Protein 2WBN (pdb70)

CATH classification: 3.30.420.280

Foldseek 3Di:
DFFQPQEAEEAPPAPPVNLVPQDQKFWFWEQADDQAWIKIWIWGADPVQLEIETAAMDTGSPGDLLVVLCVCVVVVVLPDAYEYAVVCVVSQVCCVPPSPSPRYDYQPDDPVCQLVLSVSSRPGNHYYYHCVHYVLCVVLSVPWDADADPVGDGDSHIDPPSCNNVVRVSRRCVVPD

Nearest PDB structures (foldseek):
  2wc9-assembly1_A  TM=9.990E-01  e=3.602E-37  Bacillus phage SPP1
  6p7b-assembly1_A  TM=5.132E-01  e=5.893E-03  Fowlpox virus
  7kzi-assembly2_B  TM=3.893E-01  e=6.897E-02  Escherichia coli K-12
  5nro-assembly1_A  TM=1.868E-01  e=2.147E-01  Escherichia coli
  4b9q-assembly4_D  TM=1.904E-01  e=3.134E-01  Escherichia coli

Structure (mmCIF, N/CA/C/O backbone):
data_2WBN
#
_entry.id   2WBN
#
_cell.length_a   69.915
_cell.length_b   69.915
_cell.length_c   72.681
_cell.angle_alpha   90.00
_cell.angle_beta   90.00
_cell.angle_gamma   120.00
#
_symmetry.space_group_name_H-M   'P 32 2 1'
#
loop_
_entity.id
_entity.type
_entity.pdbx_description
1 polymer 'TERMINASE LARGE SUBUNIT'
2 water water
#
loop_
_atom_site.group_PDB
_atom_site.id
_atom_site.type_symbol
_atom_site.label_atom_id
_atom_site.label_alt_id
_atom_site.label_comp_id
_atom_site.label_asym_id
_atom_site.label_entity_id
_atom_site.label_seq_id
_atom_site.pdbx_PDB_ins_code
_atom_site.Cartn_x
_atom_site.Cartn_y
_atom_site.Cartn_z
_atom_site.occupancy
_atom_site.B_iso_or_equiv
_atom_site.auth_seq_id
_atom_site.auth_comp_id
_atom_site.auth_asym_id
_atom_site.auth_atom_id
_atom_site.pdbx_PDB_model_num
ATOM 1 N N . VAL A 1 27 ? 27.603 45.472 22.346 1.00 55.12 237 VAL A N 1
ATOM 2 C CA . VAL A 1 27 ? 27.689 45.592 23.835 1.00 54.79 237 VAL A CA 1
ATOM 3 C C . VAL A 1 27 ? 26.576 44.818 24.545 1.00 54.38 237 VAL A C 1
ATOM 4 O O . VAL A 1 27 ? 26.836 44.009 25.435 1.00 54.08 237 VAL A O 1
ATOM 8 N N . VAL A 1 28 ? 25.333 45.085 24.155 1.00 53.94 238 VAL A N 1
ATOM 9 C CA . VAL A 1 28 ? 24.176 44.384 24.687 1.00 53.25 238 VAL A CA 1
ATOM 10 C C . VAL A 1 28 ? 23.597 43.494 23.594 1.00 52.74 238 VAL A C 1
ATOM 11 O O . VAL A 1 28 ? 23.241 43.985 22.523 1.00 51.70 238 VAL A O 1
ATOM 15 N N . PRO A 1 29 ? 23.489 42.185 23.855 1.00 51.83 239 PRO A N 1
ATOM 16 C CA . PRO A 1 29 ? 22.874 41.310 22.874 1.00 51.74 239 PRO A CA 1
ATOM 17 C C . PRO A 1 29 ? 21.346 41.316 22.945 1.00 51.13 239 PRO A C 1
ATOM 18 O O . PRO A 1 29 ? 20.764 41.698 23.963 1.00 52.01 239 PRO A O 1
ATOM 22 N N . PHE A 1 30 ? 20.716 40.852 21.871 1.00 50.44 240 PHE A N 1
ATOM 23 C CA . PHE A 1 30 ? 19.271 40.628 21.829 1.00 49.32 240 PHE A CA 1
ATOM 24 C C . PHE A 1 30 ? 18.459 41.873 22.195 1.00 48.81 240 PHE A C 1
ATOM 25 O O . PHE A 1 30 ? 17.435 41.799 22.894 1.00 47.03 240 PHE A O 1
ATOM 33 N N . GLU A 1 31 ? 18.903 43.026 21.694 1.00 48.00 241 GLU A N 1
ATOM 34 C CA . GLU A 1 31 ? 18.099 44.241 21.783 1.00 47.53 241 GLU A CA 1
ATOM 35 C C . GLU A 1 31 ? 16.724 43.986 21.183 1.00 46.49 241 GLU A C 1
ATOM 36 O O . GLU A 1 31 ? 15.755 44.632 21.57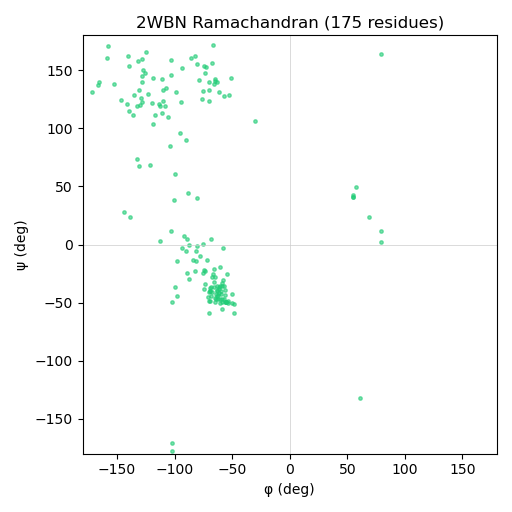2 1.00 47.74 241 GLU A O 1
ATOM 42 N N . ASN A 1 32 ? 16.643 43.016 20.274 1.00 45.41 242 ASN A N 1
ATOM 43 C CA . ASN A 1 32 ? 15.380 42.585 19.655 1.00 44.63 242 ASN A CA 1
ATOM 44 C C . ASN A 1 32 ? 14.341 41.864 20.540 1.00 44.14 242 ASN A C 1
ATOM 45 O O . ASN A 1 32 ? 13.297 41.439 20.034 1.00 44.25 242 ASN A O 1
ATOM 50 N N . LEU A 1 33 ? 14.586 41.744 21.836 1.00 44.00 243 LEU A N 1
ATOM 51 C CA . LEU A 1 33 ? 13.675 40.984 22.709 1.00 44.02 243 LEU A CA 1
ATOM 52 C C . LEU A 1 33 ? 12.396 41.737 23.006 1.00 44.13 243 LEU A C 1
ATOM 53 O O . LEU A 1 33 ? 12.449 42.925 23.313 1.00 42.57 243 LEU A O 1
ATOM 58 N N . GLN A 1 34 ? 11.263 41.041 22.846 1.00 43.88 244 GLN A N 1
ATOM 59 C CA . GLN A 1 34 ? 9.951 41.556 23.186 1.00 45.53 244 GLN A CA 1
ATOM 60 C C . GLN A 1 34 ? 9.386 40.619 24.273 1.00 45.47 244 GLN A C 1
ATOM 61 O O . GLN A 1 34 ? 9.023 39.475 24.006 1.00 46.71 244 GLN A O 1
ATOM 67 N N . ILE A 1 35 ? 9.416 41.089 25.515 1.00 46.29 245 ILE A N 1
ATOM 68 C CA . ILE A 1 35 ? 9.130 40.252 26.682 1.00 46.44 245 ILE A CA 1
ATOM 69 C C . ILE A 1 35 ? 8.107 40.944 27.556 1.00 47.16 245 ILE A C 1
ATOM 70 O O . ILE A 1 35 ? 8.347 42.045 28.084 1.00 45.66 245 ILE A O 1
ATOM 75 N N . GLU A 1 36 ? 6.971 40.276 27.739 1.00 47.50 246 GLU A N 1
ATOM 76 C CA . GLU A 1 36 ? 5.911 40.829 28.560 1.00 48.22 246 GLU A CA 1
ATOM 77 C C . GLU A 1 36 ? 4.905 39.727 28.850 1.00 47.20 246 GLU A C 1
ATOM 78 O O . GLU A 1 36 ? 4.563 38.941 27.964 1.00 46.31 246 GLU A O 1
ATOM 84 N N . GLU A 1 37 ? 4.450 39.673 30.093 1.00 47.32 247 GLU A N 1
ATOM 85 C CA . GLU A 1 37 ? 3.450 38.696 30.516 1.00 47.43 247 GLU A CA 1
ATOM 86 C C . GLU A 1 37 ? 2.171 38.916 29.720 1.00 47.05 247 GLU A C 1
ATOM 87 O O . GLU A 1 37 ? 1.700 40.046 29.596 1.00 45.98 247 GLU A O 1
ATOM 93 N N . GLY A 1 38 ? 1.634 37.823 29.176 1.00 46.72 248 GLY A N 1
ATOM 94 C CA . GLY A 1 38 ? 0.466 37.868 28.318 1.00 46.90 248 GLY A CA 1
ATOM 95 C C . GLY A 1 38 ? 0.666 38.289 26.875 1.00 46.58 248 GLY A C 1
ATOM 96 O O . GLY A 1 38 ? -0.297 38.362 26.145 1.00 45.52 248 GLY A O 1
ATOM 97 N N . ILE A 1 39 ? 1.899 38.554 26.446 1.00 46.13 249 ILE A N 1
ATOM 98 C CA . ILE A 1 39 ? 2.148 39.073 25.099 1.00 46.30 249 ILE A CA 1
ATOM 99 C C . ILE A 1 39 ? 1.780 38.066 23.990 1.00 46.81 249 ILE A C 1
ATOM 100 O O . ILE A 1 39 ? 1.557 38.462 22.848 1.00 45.72 249 ILE A O 1
ATOM 105 N N . ILE A 1 40 ? 1.719 36.773 24.317 1.00 46.30 250 ILE A N 1
ATOM 106 C CA . ILE A 1 40 ? 1.231 35.761 23.368 1.00 47.19 250 ILE A CA 1
ATOM 107 C C . ILE A 1 40 ? -0.096 35.201 23.888 1.00 47.38 250 ILE A C 1
ATOM 108 O O . ILE A 1 40 ? -0.137 34.651 24.985 1.00 47.37 250 ILE A O 1
ATOM 113 N N . THR A 1 41 ? -1.176 35.364 23.115 1.00 48.12 251 THR A N 1
ATOM 114 C CA . THR A 1 41 ? -2.509 34.891 23.531 1.00 48.10 251 THR A CA 1
ATOM 115 C C . THR A 1 41 ? -2.737 33.420 23.172 1.00 49.07 251 THR A C 1
ATOM 116 O O . THR A 1 41 ? -2.060 32.834 22.312 1.00 48.87 251 THR A O 1
ATOM 120 N N . ASP A 1 42 ? -3.704 32.823 23.850 1.00 49.97 252 ASP A N 1
ATOM 121 C CA . ASP A 1 42 ? -4.133 31.462 23.541 1.00 50.88 252 ASP A CA 1
ATOM 122 C C . ASP A 1 42 ? -4.558 31.325 22.070 1.00 50.96 252 ASP A C 1
ATOM 123 O O . ASP A 1 42 ? -4.239 30.331 21.410 1.00 51.26 252 ASP A O 1
ATOM 128 N N . ALA A 1 43 ? -5.241 32.346 21.565 1.00 51.38 253 ALA A N 1
ATOM 129 C CA . ALA A 1 43 ? -5.721 32.374 20.186 1.00 51.64 253 ALA A CA 1
ATOM 130 C C . ALA A 1 43 ? -4.564 32.356 19.206 1.00 51.84 253 ALA A C 1
ATOM 131 O O . ALA A 1 43 ? -4.626 31.674 18.185 1.00 51.62 253 ALA A O 1
ATOM 133 N N . GLU A 1 44 ? -3.506 33.095 19.525 1.00 51.99 254 GLU A N 1
ATOM 134 C CA . GLU A 1 44 ? -2.307 33.119 18.702 1.00 52.57 254 GLU A CA 1
ATOM 135 C C . GLU A 1 44 ? -1.622 31.760 18.648 1.00 52.28 254 GLU A C 1
ATOM 136 O O . GLU A 1 44 ? -1.233 31.307 17.578 1.00 52.18 254 GLU A O 1
ATOM 142 N N . VAL A 1 45 ? -1.454 31.133 19.809 1.00 52.24 255 VAL A N 1
ATOM 143 C CA . VAL A 1 45 ? -0.847 29.808 19.891 1.00 52.04 255 VAL A CA 1
ATOM 144 C C . VAL A 1 45 ? -1.680 28.843 19.064 1.00 52.33 255 VAL A C 1
ATOM 145 O O . VAL A 1 45 ? -1.147 27.961 18.418 1.00 52.82 255 VAL A O 1
ATOM 149 N N . ALA A 1 46 ? -2.992 29.034 19.062 1.00 53.17 256 ALA A N 1
ATOM 150 C CA . ALA A 1 46 ? -3.870 28.207 18.246 1.00 53.27 256 ALA A CA 1
ATOM 151 C C . ALA A 1 46 ? -3.560 28.302 16.735 1.00 53.81 256 ALA A C 1
ATOM 152 O O . ALA A 1 46 ? -3.665 27.301 16.043 1.00 53.99 256 ALA A O 1
ATOM 154 N N . ARG A 1 47 ? -3.157 29.480 16.241 1.00 54.33 257 ARG A N 1
ATOM 155 C CA . ARG A 1 47 ? -2.885 29.696 14.801 1.00 54.73 257 ARG A CA 1
ATOM 156 C C . ARG A 1 47 ? -1.467 29.371 14.352 1.00 54.69 257 ARG A C 1
ATOM 157 O O . ARG A 1 47 ? -1.259 29.052 13.183 1.00 54.19 257 ARG A O 1
ATOM 165 N N . PHE A 1 48 ? -0.487 29.512 15.240 1.00 54.90 258 PHE A N 1
ATOM 166 C CA . PHE A 1 48 ? 0.906 29.309 14.850 1.00 55.09 258 PHE A CA 1
ATOM 167 C C . PHE A 1 48 ? 1.062 27.966 14.166 1.00 55.14 258 PHE A C 1
ATOM 168 O O . PHE A 1 48 ? 0.640 26.934 14.702 1.00 55.71 258 PHE A O 1
ATOM 176 N N . ASP A 1 49 ? 1.676 27.971 12.989 1.00 54.64 259 ASP A N 1
ATOM 177 C CA . ASP A 1 49 ? 1.806 26.740 12.211 1.00 54.74 259 ASP A CA 1
ATOM 178 C C . ASP A 1 49 ? 3.132 26.638 11.444 1.00 53.59 259 ASP A C 1
ATOM 179 O O . ASP A 1 49 ? 3.213 25.979 10.415 1.00 54.01 259 ASP A O 1
ATOM 184 N N . ASN A 1 50 ? 4.169 27.286 11.963 1.00 51.92 260 ASN A N 1
ATOM 185 C CA . ASN A 1 50 ? 5.511 27.150 11.428 1.00 50.72 260 ASN A CA 1
ATOM 186 C C . ASN A 1 50 ? 6.412 26.865 12.630 1.00 50.20 260 ASN A C 1
ATOM 187 O O . ASN A 1 50 ? 7.239 27.682 13.040 1.00 49.61 260 ASN A O 1
ATOM 192 N N . ILE A 1 51 ? 6.202 25.681 13.195 1.00 49.52 261 ILE A N 1
ATOM 193 C CA . ILE A 1 51 ? 6.816 25.287 14.453 1.00 49.04 261 ILE A CA 1
ATOM 194 C C . ILE A 1 51 ? 8.252 24.854 14.273 1.00 48.46 261 ILE A C 1
ATOM 195 O O . ILE A 1 51 ? 8.605 24.179 13.303 1.00 47.80 261 ILE A O 1
ATOM 200 N N . ARG A 1 52 ? 9.076 25.237 15.236 1.00 48.21 262 ARG A N 1
ATOM 201 C CA . ARG A 1 52 ? 10.444 24.756 15.350 1.00 47.48 262 ARG A CA 1
ATOM 202 C C . ARG A 1 52 ? 10.687 24.308 16.766 1.00 47.34 262 ARG A C 1
ATOM 203 O O . ARG A 1 52 ? 10.358 25.027 17.717 1.00 46.89 262 ARG A O 1
ATOM 211 N N . GLN A 1 53 ? 11.278 23.122 16.919 1.00 47.00 263 GLN A N 1
ATOM 212 C CA . GLN A 1 53 ? 11.566 22.580 18.245 1.00 46.04 263 GLN A CA 1
ATOM 213 C C . GLN A 1 53 ? 13.022 22.160 18.363 1.00 46.08 263 GLN A C 1
ATOM 214 O O . GLN A 1 53 ? 13.610 21.607 17.413 1.00 45.60 263 GLN A O 1
ATOM 220 N N . GLY A 1 54 ? 13.600 22.451 19.524 1.00 45.63 264 GLY A N 1
ATOM 221 C CA . GLY A 1 54 ? 14.982 22.093 19.831 1.00 45.40 264 GLY A CA 1
ATOM 222 C C . GLY A 1 54 ? 15.118 21.425 21.186 1.00 45.19 264 GLY A C 1
ATOM 223 O O . GLY A 1 54 ? 14.261 21.573 22.057 1.00 45.04 264 GLY A O 1
ATOM 224 N N . LEU A 1 55 ? 16.194 20.671 21.354 1.00 44.91 265 LEU A N 1
ATOM 225 C CA . LEU A 1 55 ? 16.404 19.932 22.591 1.00 44.55 265 LEU A CA 1
ATOM 226 C C . LEU A 1 55 ? 17.881 19.854 22.887 1.00 44.47 265 LEU A C 1
ATOM 227 O O . LEU A 1 55 ? 18.661 19.412 22.047 1.00 44.81 265 LEU A O 1
ATOM 232 N N . ASP A 1 56 ? 18.255 20.313 24.075 1.00 44.47 266 ASP A N 1
ATOM 233 C CA . ASP A 1 56 ? 19.555 20.099 24.621 1.00 45.19 266 ASP A CA 1
ATOM 234 C C . ASP A 1 56 ? 19.416 19.125 25.791 1.00 45.01 266 ASP A C 1
ATOM 235 O O . ASP A 1 56 ? 18.545 19.302 26.627 1.00 45.12 266 ASP A O 1
ATOM 240 N N . PHE A 1 57 ? 20.272 18.108 25.840 1.00 45.48 267 PHE A N 1
ATOM 241 C CA . PHE A 1 57 ? 20.122 17.019 26.808 1.00 45.50 267 PHE A CA 1
ATOM 242 C C . PHE A 1 57 ? 20.639 17.303 28.210 1.00 46.72 267 PHE A C 1
ATOM 243 O O . PHE A 1 57 ? 20.335 16.554 29.149 1.00 46.37 267 PHE A O 1
ATOM 251 N N . GLY A 1 58 ? 21.417 18.365 28.368 1.00 47.00 268 GLY A N 1
ATOM 252 C CA . GLY A 1 58 ? 22.044 18.616 29.656 1.00 48.58 268 GLY A CA 1
ATOM 253 C C . GLY A 1 58 ? 23.263 17.719 29.788 1.00 49.92 268 GLY A C 1
ATOM 254 O O . GLY A 1 58 ? 23.427 16.758 29.049 1.00 52.13 268 GLY A O 1
ATOM 255 N N . TYR A 1 59 ? 24.104 18.053 30.732 1.00 50.81 269 TYR A N 1
ATOM 256 C CA . TYR A 1 59 ? 25.363 17.395 30.944 1.00 50.79 269 TYR A CA 1
ATOM 257 C C . TYR A 1 59 ? 25.908 17.957 32.251 1.00 51.37 269 TYR A C 1
ATOM 258 O O . TYR A 1 59 ? 25.908 19.176 32.465 1.00 51.84 269 TYR A O 1
ATOM 267 N N . GLY A 1 60 ? 26.346 17.068 33.138 1.00 52.70 270 GLY A N 1
ATOM 268 C CA . GLY A 1 60 ? 26.776 17.460 34.476 1.00 53.23 270 GLY A CA 1
ATOM 269 C C . GLY A 1 60 ? 25.578 18.086 35.162 1.00 53.81 270 GLY A C 1
ATOM 270 O O . GLY A 1 60 ? 24.475 17.533 35.094 1.00 54.43 270 GLY A O 1
ATOM 271 N N . PRO A 1 61 ? 25.769 19.261 35.789 1.00 54.04 271 PRO A N 1
ATOM 272 C CA . PRO A 1 61 ? 24.659 19.919 36.469 1.00 54.17 271 PRO A CA 1
ATOM 273 C C . PRO A 1 61 ? 23.695 20.652 35.541 1.00 53.59 271 PRO A C 1
ATOM 274 O O . PRO A 1 61 ? 22.635 21.083 35.994 1.00 54.40 271 PRO A O 1
ATOM 278 N N . ASP A 1 62 ? 24.061 20.795 34.264 1.00 52.13 272 ASP A N 1
ATOM 279 C CA . ASP A 1 62 ? 23.253 21.531 33.294 1.00 49.94 272 ASP A CA 1
ATOM 280 C C . ASP A 1 62 ? 21.965 20.788 32.950 1.00 48.13 272 ASP A C 1
ATOM 281 O O . ASP A 1 62 ? 21.967 19.540 32.868 1.00 47.28 272 ASP A O 1
ATOM 286 N N . PRO A 1 63 ? 20.851 21.535 32.824 1.00 46.65 273 PRO A N 1
ATOM 287 C CA . PRO A 1 63 ? 19.564 20.893 32.611 1.00 46.10 273 PRO A CA 1
ATOM 288 C C . PRO A 1 63 ? 19.304 20.484 31.173 1.00 45.30 273 PRO A C 1
ATOM 289 O O . PRO A 1 63 ? 19.809 21.102 30.232 1.00 46.08 273 PRO A O 1
ATOM 293 N N . LEU A 1 64 ? 18.447 19.490 31.018 1.00 44.54 274 LEU A N 1
ATOM 294 C CA . LEU A 1 64 ? 17.816 19.246 29.736 1.00 43.95 274 LEU A CA 1
ATOM 295 C C . LEU A 1 64 ? 16.912 20.458 29.468 1.00 43.43 274 LEU A C 1
ATOM 296 O O . LEU A 1 64 ? 16.268 20.969 30.389 1.00 43.30 274 LEU A O 1
ATOM 301 N N . ALA A 1 65 ? 16.902 20.941 28.235 1.00 43.83 275 ALA A N 1
ATOM 302 C CA . ALA A 1 65 ? 16.052 22.077 27.836 1.00 45.03 275 ALA A CA 1
ATOM 303 C C . ALA A 1 65 ? 15.397 21.791 26.487 1.00 44.96 275 ALA A C 1
ATOM 304 O O . ALA A 1 65 ? 16.090 21.652 25.460 1.00 45.65 275 ALA A O 1
ATOM 306 N N . PHE A 1 66 ? 14.074 21.607 26.528 1.00 45.28 276 PHE A N 1
ATOM 307 C CA . PHE A 1 66 ? 13.235 21.480 25.340 1.00 45.88 276 PHE A CA 1
ATOM 308 C C . PHE A 1 66 ? 12.568 22.828 25.051 1.00 46.10 276 PHE A C 1
ATOM 309 O O . PHE A 1 66 ? 11.998 23.441 25.959 1.00 46.18 276 PHE A O 1
ATOM 317 N N . VAL A 1 67 ? 12.634 23.283 23.802 1.00 45.54 277 VAL A N 1
ATOM 318 C CA . VAL A 1 67 ? 11.949 24.531 23.405 1.00 44.74 277 VAL A CA 1
ATOM 319 C C . VAL A 1 67 ? 11.078 24.286 22.171 1.00 44.96 277 VAL A C 1
ATOM 320 O O . VAL A 1 67 ? 11.434 23.482 21.302 1.00 44.21 277 VAL A O 1
ATOM 324 N N . ARG A 1 68 ? 9.935 24.981 22.121 1.00 44.62 278 ARG A N 1
ATOM 325 C CA . ARG A 1 68 ? 9.050 25.015 20.969 1.00 44.96 278 ARG A CA 1
ATOM 326 C C . ARG A 1 68 ? 8.739 26.479 20.631 1.00 45.28 278 ARG A C 1
ATOM 327 O O . ARG A 1 68 ? 8.297 27.230 21.500 1.00 45.08 278 ARG A O 1
ATOM 335 N N . TRP A 1 69 ? 8.994 26.847 19.377 1.00 44.87 279 TRP A N 1
ATOM 336 C CA . TRP A 1 69 ? 8.810 28.207 18.858 1.00 44.52 279 TRP A CA 1
ATOM 337 C C . TRP A 1 69 ? 7.973 28.198 17.583 1.00 44.66 279 TRP A C 1
ATOM 338 O O . TRP A 1 69 ? 7.900 27.184 16.886 1.00 45.74 279 TRP A O 1
ATOM 349 N N . HIS A 1 70 ? 7.398 29.351 17.258 1.00 44.77 280 HIS A N 1
ATOM 350 C CA . HIS A 1 70 ? 6.814 29.610 15.951 1.00 44.50 280 HIS A CA 1
ATOM 351 C C . HIS A 1 70 ? 7.667 30.637 15.219 1.00 44.74 280 HIS A C 1
AT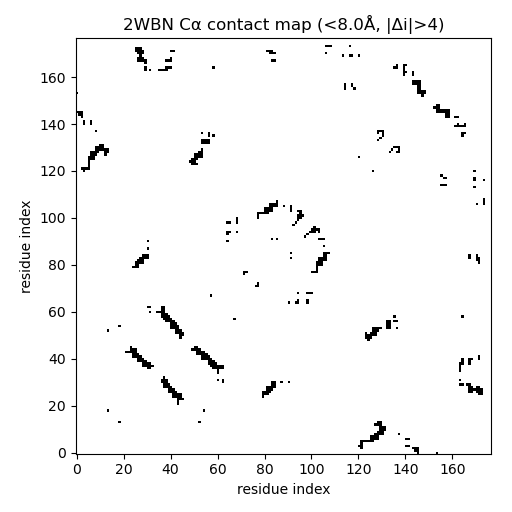OM 352 O O . HIS A 1 70 ? 8.141 31.614 15.815 1.00 43.64 280 HIS A O 1
ATOM 359 N N . TYR A 1 71 ? 7.794 30.435 13.911 1.00 44.94 281 TYR A N 1
ATOM 360 C CA . TYR A 1 71 ? 8.651 31.243 13.062 1.00 45.47 281 TYR A CA 1
ATOM 361 C C . TYR A 1 71 ? 7.841 31.984 12.010 1.00 45.50 281 TYR A C 1
ATOM 362 O O . TYR A 1 71 ? 7.275 31.365 11.111 1.00 45.87 281 TYR A O 1
ATOM 371 N N . ASP A 1 72 ? 7.769 33.310 12.133 1.00 45.84 282 ASP A N 1
ATOM 372 C CA . ASP A 1 72 ? 7.188 34.158 11.094 1.00 46.03 282 ASP A CA 1
ATOM 373 C C . ASP A 1 72 ? 8.351 34.642 10.227 1.00 46.39 282 ASP A C 1
ATOM 374 O O . ASP A 1 72 ? 9.033 35.617 10.556 1.00 46.11 282 ASP A O 1
ATOM 379 N N . LYS A 1 73 ? 8.586 33.933 9.129 1.00 47.06 283 LYS A N 1
ATOM 380 C CA . LYS A 1 73 ? 9.718 34.221 8.248 1.00 47.70 283 LYS A CA 1
ATOM 381 C C . LYS A 1 73 ? 9.638 35.600 7.591 1.00 47.90 283 LYS A C 1
ATOM 382 O O . LYS A 1 73 ? 10.648 36.308 7.522 1.00 48.50 283 LYS A O 1
ATOM 388 N N . ARG A 1 74 ? 8.450 35.984 7.124 1.00 47.23 284 ARG A N 1
ATOM 389 C CA . ARG A 1 74 ? 8.272 37.263 6.433 1.00 47.65 284 ARG A CA 1
ATOM 390 C C . ARG A 1 74 ? 8.579 38.471 7.335 1.00 47.10 284 ARG A C 1
ATOM 391 O O . ARG A 1 74 ? 9.164 39.449 6.879 1.00 47.16 284 ARG A O 1
ATOM 399 N N . LYS A 1 75 ? 8.177 38.403 8.603 1.00 46.60 285 LYS A N 1
ATOM 400 C CA . LYS A 1 75 ? 8.425 39.491 9.552 1.00 46.41 285 LYS A CA 1
ATOM 401 C C . LYS A 1 75 ? 9.750 39.341 10.296 1.00 46.33 285 LYS A C 1
ATOM 402 O O . LYS A 1 75 ? 10.122 40.223 11.080 1.00 46.61 285 LYS A O 1
ATOM 408 N N . ASN A 1 76 ? 10.441 38.222 10.082 1.00 46.33 286 ASN A N 1
ATOM 409 C CA . ASN A 1 76 ? 11.681 37.928 10.802 1.00 46.49 286 ASN A CA 1
ATOM 410 C C . ASN A 1 76 ? 11.489 37.921 12.310 1.00 45.66 286 ASN A C 1
ATOM 411 O O . ASN A 1 76 ? 12.250 38.546 13.053 1.00 44.74 286 ASN A O 1
ATOM 416 N N . ARG A 1 77 ? 10.465 37.203 12.749 1.00 45.54 287 ARG A N 1
ATOM 417 C CA . ARG A 1 77 ? 10.172 37.075 14.170 1.00 46.07 287 ARG A CA 1
ATOM 418 C C . ARG A 1 77 ? 10.039 35.642 14.588 1.00 45.63 287 ARG A C 1
ATOM 419 O O . ARG A 1 77 ? 9.590 34.790 13.813 1.00 45.76 287 ARG A O 1
ATOM 427 N N . ILE A 1 78 ? 10.378 35.395 15.842 1.00 45.59 288 ILE A N 1
ATOM 428 C CA . ILE A 1 78 ? 10.116 34.104 16.451 1.00 45.10 288 ILE A CA 1
ATOM 429 C C . ILE A 1 78 ? 9.319 34.320 17.728 1.00 44.90 288 ILE A C 1
ATOM 430 O O . ILE A 1 78 ? 9.463 35.348 18.384 1.00 45.12 288 ILE A O 1
ATOM 435 N N . TYR A 1 79 ? 8.460 33.361 18.048 1.00 44.15 289 TYR A N 1
ATOM 436 C CA . TYR A 1 79 ? 7.563 33.439 19.186 1.00 44.76 289 TYR A CA 1
ATOM 437 C C . TYR A 1 79 ? 7.727 32.176 20.017 1.00 44.85 289 TYR A C 1
ATOM 438 O O . TYR A 1 79 ? 7.537 31.095 19.481 1.00 45.39 289 TYR A O 1
ATOM 447 N N . ALA A 1 80 ? 8.065 32.317 21.305 1.00 44.97 290 ALA A N 1
ATOM 448 C CA . ALA A 1 80 ? 8.213 31.171 22.210 1.00 45.06 290 ALA A CA 1
ATOM 449 C C . ALA A 1 80 ? 6.853 30.637 22.619 1.00 44.98 290 ALA A C 1
ATOM 450 O O . ALA A 1 80 ? 6.004 31.384 23.119 1.00 45.89 290 ALA A O 1
ATOM 452 N N . ILE A 1 81 ? 6.641 29.340 22.393 1.00 45.48 291 ILE A N 1
ATOM 453 C CA . ILE A 1 81 ? 5.348 28.706 22.657 1.00 45.88 291 ILE A CA 1
ATOM 454 C C . ILE A 1 81 ? 5.391 27.921 23.959 1.00 45.35 291 ILE A C 1
ATOM 455 O O 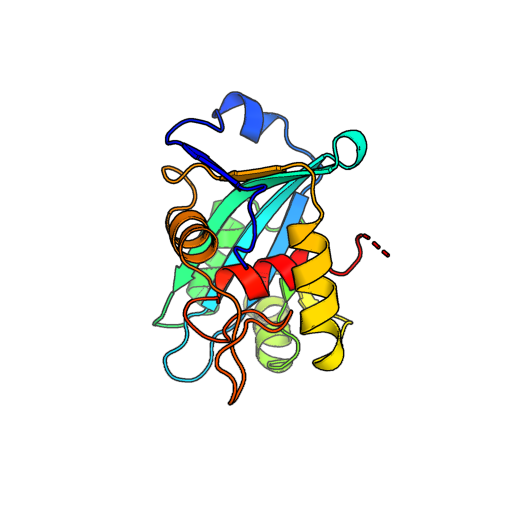. ILE A 1 81 ? 4.508 28.053 24.809 1.00 44.81 291 ILE A O 1
ATOM 460 N N . ASP A 1 82 ? 6.423 27.094 24.112 1.00 45.08 292 ASP A N 1
ATOM 461 C CA . ASP A 1 82 ? 6.526 26.265 25.282 1.00 45.03 292 ASP A CA 1
ATOM 462 C C . ASP A 1 82 ? 7.977 25.832 25.516 1.00 45.27 292 ASP A C 1
ATOM 463 O O . ASP A 1 82 ? 8.852 26.070 24.688 1.00 45.19 292 ASP A O 1
ATOM 468 N N . GLU A 1 83 ? 8.209 25.228 26.679 1.00 45.48 293 GLU A N 1
ATOM 469 C CA . GLU A 1 83 ? 9.528 24.785 27.090 1.00 45.79 293 GLU A CA 1
ATOM 470 C C . GLU A 1 83 ? 9.398 23.702 28.169 1.00 45.62 293 GLU A C 1
ATOM 471 O O . GLU A 1 83 ? 8.358 23.581 28.831 1.00 45.90 293 GLU A O 1
ATOM 477 N N . LEU A 1 84 ? 10.468 22.933 28.343 1.00 45.16 294 LEU A N 1
ATOM 478 C CA . LEU A 1 84 ? 10.652 22.087 29.507 1.00 44.92 294 LEU A CA 1
ATOM 479 C C . LEU A 1 84 ? 12.122 22.169 29.874 1.00 44.79 294 LEU A C 1
ATOM 480 O O . LEU A 1 84 ? 12.990 21.830 29.065 1.00 45.85 294 LEU A O 1
ATOM 485 N N . VAL A 1 85 ? 12.395 22.616 31.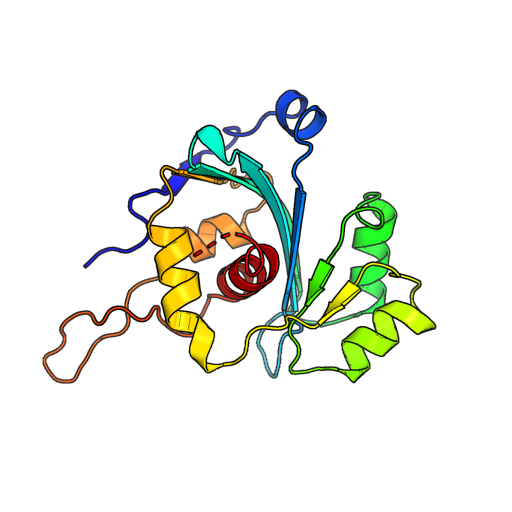092 1.00 44.37 295 VAL A N 1
ATOM 486 C CA . VAL A 1 85 ? 13.746 22.678 31.639 1.00 44.61 295 VAL A CA 1
ATOM 487 C C . VAL A 1 85 ? 13.800 21.793 32.882 1.00 45.01 295 VAL A C 1
ATOM 488 O O . VAL A 1 85 ? 13.052 22.004 33.847 1.00 45.99 295 VAL A O 1
ATOM 492 N N . ASP A 1 86 ? 14.698 20.816 32.870 1.00 45.43 296 ASP A N 1
ATOM 493 C CA . ASP A 1 86 ? 14.790 19.823 33.930 1.00 45.78 296 ASP A CA 1
ATOM 494 C C . ASP A 1 86 ? 16.243 19.516 34.250 1.00 44.89 296 ASP A C 1
ATOM 495 O O . ASP A 1 86 ? 16.970 18.966 33.404 1.00 43.36 296 ASP A O 1
ATOM 500 N N . HIS A 1 87 ? 16.653 19.860 35.473 1.00 44.24 297 HIS A N 1
ATOM 501 C CA . HIS A 1 87 ? 17.980 19.547 35.967 1.00 44.68 297 HIS A CA 1
ATOM 502 C C . HIS A 1 87 ? 18.152 18.075 36.312 1.00 45.00 297 HIS A C 1
ATOM 503 O O . HIS A 1 87 ? 19.259 17.592 36.351 1.00 45.42 297 HIS A O 1
ATOM 510 N N . LYS A 1 88 ? 17.047 17.390 36.569 1.00 46.45 298 LYS A N 1
ATOM 511 C CA . LYS A 1 88 ? 17.036 15.957 36.907 1.00 47.12 298 LYS A CA 1
ATOM 512 C C . LYS A 1 88 ? 16.565 15.255 35.648 1.00 48.72 298 LYS A C 1
ATOM 513 O O . LYS A 1 88 ? 15.362 14.997 35.446 1.00 50.44 298 LYS A O 1
ATOM 519 N N . VAL A 1 89 ? 17.517 14.995 34.769 1.00 48.67 299 VAL A N 1
ATOM 520 C CA . VAL A 1 89 ? 17.201 14.682 33.380 1.00 48.60 299 VAL A CA 1
ATOM 521 C C . VAL A 1 89 ? 16.527 13.301 33.256 1.00 48.56 299 VAL A C 1
ATOM 522 O O . VAL A 1 89 ? 17.066 12.274 33.715 1.00 47.92 299 VAL A O 1
ATOM 526 N N . SER A 1 90 ? 15.337 13.298 32.666 1.00 48.10 300 SER A N 1
ATOM 527 C CA . SER A 1 90 ? 14.608 12.071 32.390 1.00 48.04 300 SER A CA 1
ATOM 528 C C . SER A 1 90 ? 14.110 12.138 30.960 1.00 47.34 300 SER A C 1
ATOM 529 O O . SER A 1 90 ? 13.362 13.059 30.585 1.00 47.38 300 SER A O 1
ATOM 532 N N . LEU A 1 91 ? 14.566 11.189 30.150 1.00 46.56 301 LEU A N 1
ATOM 533 C CA . LEU A 1 91 ? 14.034 11.036 28.806 1.00 46.62 301 LEU A CA 1
ATOM 534 C C . LEU A 1 91 ? 12.577 10.554 28.860 1.00 46.82 301 LEU A C 1
ATOM 535 O O . LEU A 1 91 ? 11.768 10.972 28.040 1.00 46.66 301 LEU A O 1
ATOM 540 N N . LYS A 1 92 ? 12.237 9.688 29.815 1.00 47.07 302 LYS A N 1
ATOM 541 C CA . LYS A 1 92 ? 10.834 9.281 29.990 1.00 48.08 302 LYS A CA 1
ATOM 542 C C . LYS A 1 92 ? 9.932 10.511 30.201 1.00 48.04 302 LYS A C 1
ATOM 543 O O . LYS A 1 92 ? 8.911 10.665 29.528 1.00 47.69 302 LYS A O 1
ATOM 549 N N . ARG A 1 93 ? 10.334 11.386 31.123 1.00 48.62 303 ARG A N 1
ATOM 550 C CA . ARG A 1 93 ? 9.567 12.615 31.451 1.00 48.81 303 ARG A CA 1
ATOM 551 C C . ARG A 1 93 ? 9.484 13.562 30.265 1.00 48.49 303 ARG A C 1
ATOM 552 O O . ARG A 1 93 ? 8.465 14.235 30.059 1.00 48.64 303 ARG A O 1
ATOM 560 N N . THR A 1 94 ? 10.550 13.617 29.481 1.00 47.51 304 THR A N 1
ATOM 561 C CA . THR A 1 94 ? 10.596 14.494 28.329 1.00 47.62 304 THR A CA 1
ATOM 562 C C . THR A 1 94 ? 9.629 14.002 27.249 1.00 46.90 304 THR A C 1
ATOM 563 O O . THR A 1 94 ? 8.821 14.781 26.728 1.00 46.21 304 THR A O 1
ATOM 567 N N . ALA A 1 95 ? 9.684 12.708 26.941 1.00 45.62 305 ALA A N 1
ATOM 568 C CA . ALA A 1 95 ? 8.768 12.124 25.954 1.00 45.44 305 ALA A CA 1
A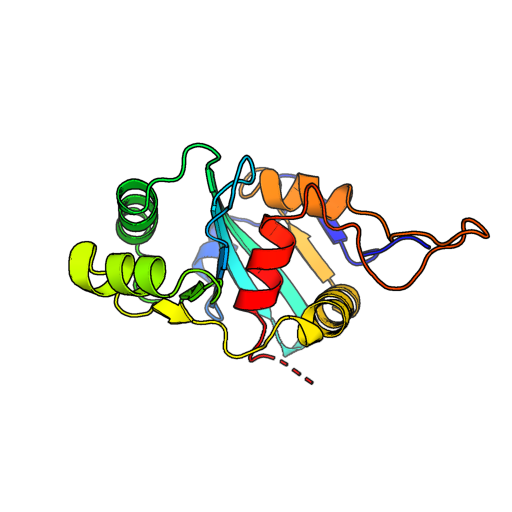TOM 569 C C . ALA A 1 95 ? 7.315 12.239 26.419 1.00 45.62 305 ALA A C 1
ATOM 570 O O . ALA A 1 95 ? 6.449 12.614 25.640 1.00 45.49 305 ALA A O 1
ATOM 572 N N . ASP A 1 96 ? 7.046 11.953 27.690 1.00 46.07 306 ASP A N 1
ATOM 573 C CA . ASP A 1 96 ? 5.687 12.112 28.226 1.00 46.86 306 ASP A CA 1
ATOM 574 C C . ASP A 1 96 ? 5.150 13.541 28.024 1.00 46.62 306 ASP A C 1
ATOM 575 O O . ASP A 1 96 ? 4.001 13.725 27.615 1.00 46.26 306 ASP A O 1
ATOM 580 N N . PHE A 1 97 ? 5.989 14.538 28.279 1.00 46.18 307 PHE A N 1
ATOM 581 C CA . PHE A 1 97 ? 5.617 15.941 28.100 1.00 46.67 307 PHE A CA 1
ATOM 582 C C . PHE A 1 97 ? 5.313 16.249 26.641 1.00 46.85 307 PHE A C 1
ATOM 583 O O . PHE A 1 97 ? 4.305 16.901 26.323 1.00 46.76 307 PHE A O 1
ATOM 591 N N . VAL A 1 98 ? 6.170 15.753 25.752 1.00 47.42 308 VAL A N 1
ATOM 592 C CA . VAL A 1 98 ? 6.014 15.963 24.317 1.00 48.19 308 VAL A CA 1
ATOM 593 C C . VAL A 1 98 ? 4.739 15.285 23.817 1.00 49.19 308 VAL A C 1
ATOM 594 O O . VAL A 1 98 ? 3.914 15.911 23.138 1.00 49.12 308 VAL A O 1
ATOM 598 N N . ARG A 1 99 ? 4.553 14.015 24.184 1.00 50.46 309 ARG A N 1
ATOM 599 C CA . ARG A 1 99 ? 3.318 13.301 23.843 1.00 51.42 309 ARG A CA 1
ATOM 600 C C . ARG A 1 99 ? 2.071 13.964 24.442 1.00 51.63 309 ARG A C 1
ATOM 601 O O . ARG A 1 99 ? 1.109 14.234 23.721 1.00 51.60 309 ARG A O 1
ATOM 609 N N . LYS A 1 100 ? 2.099 14.250 25.746 1.00 52.16 310 LYS A N 1
ATOM 610 C CA . LYS A 1 100 ? 0.958 14.867 26.449 1.00 52.46 310 LYS A CA 1
ATOM 611 C C . LYS A 1 100 ? 0.444 16.116 25.720 1.00 52.51 310 LYS A C 1
ATOM 612 O O . LYS A 1 100 ? -0.763 16.300 25.574 1.00 52.54 310 LYS A O 1
ATOM 618 N N . ASN A 1 101 ? 1.361 16.949 25.241 1.00 52.04 311 ASN A N 1
ATOM 619 C CA . ASN A 1 101 ? 0.999 18.183 24.551 1.00 52.17 311 ASN A CA 1
ATOM 620 C C . ASN A 1 101 ? 0.801 18.045 23.042 1.00 51.96 311 ASN A C 1
ATOM 621 O O . ASN A 1 101 ? 0.602 19.034 22.360 1.00 52.23 311 ASN A O 1
ATOM 626 N N . LYS A 1 102 ? 0.879 16.824 22.528 1.00 52.42 312 LYS A N 1
ATOM 627 C CA . LYS A 1 102 ? 0.785 16.562 21.087 1.00 52.65 312 LYS A CA 1
ATOM 628 C C . LYS A 1 102 ? 1.818 17.378 20.290 1.00 52.63 312 LYS A C 1
ATOM 629 O O . LYS A 1 102 ? 1.526 17.899 19.208 1.00 52.69 312 LYS A O 1
ATOM 635 N N . TYR A 1 103 ? 3.028 17.471 20.839 1.00 52.03 313 TYR A N 1
ATOM 636 C CA . TYR A 1 103 ? 4.148 18.097 20.153 1.00 51.83 313 TYR A CA 1
ATOM 637 C C . TYR A 1 103 ? 4.950 17.064 19.356 1.00 52.63 313 TYR A C 1
ATOM 638 O O . TYR A 1 103 ? 5.988 17.390 18.785 1.00 51.69 313 TYR A O 1
ATOM 647 N N . GLU A 1 104 ? 4.447 15.830 19.286 1.00 53.61 314 GLU A N 1
ATOM 648 C CA . GLU A 1 104 ? 5.182 14.709 18.673 1.00 54.68 314 GLU A CA 1
ATOM 649 C C . GLU A 1 104 ? 5.184 14.841 17.152 1.00 54.64 314 GLU A C 1
ATOM 650 O O . GLU A 1 104 ? 6.032 14.260 16.466 1.00 54.76 314 GLU A O 1
ATOM 656 N N . SER A 1 105 ? 4.212 15.585 16.631 1.00 54.48 315 SER A N 1
ATOM 657 C CA . SER A 1 105 ? 3.996 15.678 15.196 1.00 54.44 315 SER A CA 1
ATOM 658 C C . SER A 1 105 ? 4.895 16.717 14.535 1.00 53.70 315 SER A C 1
ATOM 659 O O . SER A 1 105 ? 4.983 16.759 13.317 1.00 54.22 315 SER A O 1
ATOM 662 N N . ALA A 1 106 ? 5.541 17.568 15.329 1.00 52.83 316 ALA A N 1
ATOM 663 C CA . ALA A 1 106 ? 6.529 18.500 14.805 1.00 51.87 316 ALA A CA 1
ATOM 664 C C . ALA A 1 106 ? 7.920 17.969 15.136 1.00 51.22 316 ALA A C 1
ATOM 665 O O . ALA A 1 106 ? 8.142 17.355 16.185 1.00 50.98 316 ALA A O 1
ATOM 667 N N . ARG A 1 107 ? 8.852 18.211 14.228 1.00 50.26 317 ARG A N 1
ATOM 668 C CA . ARG A 1 107 ? 10.212 17.718 14.357 1.00 49.92 317 ARG A CA 1
ATOM 669 C C . ARG A 1 107 ? 10.947 18.333 15.541 1.00 49.19 317 ARG A C 1
ATOM 670 O O . ARG A 1 107 ? 10.789 19.514 15.806 1.00 48.31 317 ARG A O 1
ATOM 678 N N . ILE A 1 108 ? 11.772 17.525 16.215 1.00 48.00 318 ILE A N 1
ATOM 679 C CA . ILE A 1 108 ? 12.685 18.009 17.265 1.00 47.34 318 ILE A CA 1
ATOM 680 C C . ILE A 1 108 ? 14.130 17.836 16.786 1.00 46.72 318 ILE A C 1
ATOM 681 O O . ILE A 1 108 ? 14.549 16.714 16.421 1.00 46.51 318 ILE A O 1
ATOM 686 N N . ILE A 1 109 ? 14.866 18.944 16.723 1.00 45.69 319 ILE A N 1
ATOM 687 C CA . ILE A 1 109 ? 16.284 18.910 16.418 1.00 45.84 319 ILE A CA 1
ATOM 688 C C . ILE A 1 109 ? 17.007 18.897 17.748 1.00 45.81 319 ILE A C 1
ATOM 689 O O . ILE A 1 109 ? 16.804 19.788 18.589 1.00 44.92 319 ILE A O 1
ATOM 694 N N . ALA A 1 110 ? 17.831 17.867 17.951 1.00 45.09 320 ALA A N 1
ATOM 695 C CA . ALA A 1 110 ? 18.438 17.619 19.234 1.00 45.52 320 ALA A CA 1
ATOM 696 C C . ALA A 1 110 ? 19.950 17.671 19.224 1.00 45.71 320 ALA A C 1
ATOM 697 O O . ALA A 1 110 ? 20.609 17.240 18.282 1.00 46.06 320 ALA A O 1
ATOM 699 N N . ASP A 1 111 ? 20.468 18.200 20.328 1.00 46.07 321 ASP A N 1
ATOM 700 C CA . ASP A 1 111 ? 21.855 18.093 20.773 1.00 45.78 321 ASP A CA 1
ATOM 701 C C . ASP A 1 111 ? 22.520 16.786 20.331 1.00 44.99 321 ASP A C 1
ATOM 702 O O . ASP A 1 111 ? 22.251 15.729 20.889 1.00 43.83 321 ASP A O 1
ATOM 707 N N . SER A 1 112 ? 23.410 16.874 19.337 1.00 44.78 322 SER A N 1
ATOM 708 C CA . SER A 1 112 ? 23.983 15.685 18.709 1.00 44.42 322 SER A CA 1
ATOM 709 C C . SER A 1 112 ? 25.128 15.062 19.526 1.00 43.15 322 SER A C 1
ATOM 710 O O . SER A 1 112 ? 25.649 14.036 19.134 1.00 42.66 322 SER A O 1
ATOM 713 N N . SER A 1 113 ? 25.496 15.663 20.665 1.00 41.64 323 SER A N 1
ATOM 714 C CA . SER A 1 113 ? 26.547 15.107 21.531 1.00 40.57 323 SER A CA 1
ATOM 715 C C . SER A 1 113 ? 26.096 13.848 22.280 1.00 40.24 323 SER A C 1
ATOM 716 O O . SER A 1 113 ? 26.930 13.119 22.831 1.00 39.91 323 SER A O 1
ATOM 719 N N . GLU A 1 114 ? 24.795 13.578 22.279 1.00 40.31 324 GLU A N 1
ATOM 720 C CA . GLU A 1 114 ? 24.237 12.404 22.942 1.00 41.38 324 GLU A CA 1
ATOM 721 C C . GLU A 1 114 ? 23.485 11.526 21.922 1.00 41.30 324 GLU A C 1
ATOM 722 O O . GLU A 1 114 ? 22.252 11.434 21.955 1.00 41.62 324 GLU A O 1
ATOM 728 N N . PRO A 1 115 ? 24.224 10.897 20.997 1.00 41.03 325 PRO A N 1
ATOM 729 C CA . PRO A 1 115 ? 23.550 10.106 19.944 1.00 41.51 325 PRO A CA 1
ATOM 730 C C . PRO A 1 115 ? 22.660 8.986 20.492 1.00 41.14 325 PRO A C 1
ATOM 731 O O . PRO A 1 115 ? 21.642 8.688 19.899 1.00 41.94 325 PRO A O 1
ATOM 735 N N . ARG A 1 116 ? 23.004 8.414 21.638 1.00 41.99 326 ARG A N 1
ATOM 736 C CA . ARG A 1 116 ? 22.217 7.299 22.181 1.00 42.56 326 ARG A CA 1
ATOM 737 C C . ARG A 1 116 ? 20.980 7.809 22.946 1.00 42.38 326 ARG A C 1
ATOM 738 O O . ARG A 1 116 ? 20.009 7.068 23.111 1.00 42.64 326 ARG A O 1
ATOM 746 N N . SER A 1 117 ? 21.013 9.057 23.412 1.00 42.54 327 SER A N 1
ATOM 747 C CA . SER A 1 117 ? 19.815 9.679 24.006 1.00 42.08 327 SER A CA 1
ATOM 748 C C . SER A 1 117 ? 18.787 9.923 22.926 1.00 41.85 327 SER A C 1
ATOM 749 O O . SER A 1 117 ? 17.598 9.735 23.146 1.00 42.30 327 SER A O 1
ATOM 752 N N . ILE A 1 118 ? 19.251 10.355 21.762 1.00 41.70 328 ILE A N 1
ATOM 753 C CA . ILE A 1 118 ? 18.400 10.466 20.576 1.00 42.32 328 ILE A CA 1
ATOM 754 C C . ILE A 1 118 ? 17.787 9.109 20.187 1.00 43.31 328 ILE A C 1
ATOM 755 O O . ILE A 1 118 ? 16.572 9.006 20.001 1.00 43.99 328 ILE A O 1
ATOM 760 N N . ASP A 1 119 ? 18.625 8.083 20.099 1.00 43.64 329 ASP A N 1
ATOM 761 C CA . ASP A 1 119 ? 18.171 6.713 19.807 1.00 44.87 329 ASP A CA 1
ATOM 762 C C . ASP A 1 119 ? 17.114 6.294 20.839 1.00 44.85 329 ASP A C 1
ATOM 763 O O . ASP A 1 119 ? 16.055 5.803 20.479 1.00 45.51 329 ASP A O 1
ATOM 768 N N . ALA A 1 120 ? 17.419 6.498 22.120 1.00 45.04 330 ALA A N 1
ATOM 769 C CA . ALA A 1 120 ? 16.499 6.178 23.220 1.00 45.14 330 ALA A CA 1
ATOM 770 C C . ALA A 1 120 ? 15.115 6.813 23.060 1.00 45.18 330 ALA A C 1
ATOM 771 O O . ALA A 1 120 ? 14.100 6.129 23.181 1.00 44.46 330 ALA A O 1
ATOM 773 N N . LEU A 1 121 ? 15.078 8.117 22.797 1.00 45.53 331 LEU A N 1
ATOM 774 C CA . LEU A 1 121 ? 13.793 8.809 22.619 1.00 46.50 331 LEU A CA 1
ATOM 775 C C . LEU A 1 121 ? 13.000 8.243 21.438 1.00 47.05 331 LEU A C 1
ATOM 776 O O . LEU A 1 121 ? 11.775 8.160 21.509 1.00 46.20 331 LEU A O 1
ATOM 781 N N . LYS A 1 122 ? 13.709 7.870 20.370 1.00 48.09 332 LYS A N 1
ATOM 782 C CA . LYS A 1 122 ? 13.104 7.255 19.175 1.00 49.24 332 LYS A CA 1
ATOM 783 C C . LYS A 1 122 ? 12.608 5.834 19.435 1.00 49.63 332 LYS A C 1
ATOM 784 O O . LYS A 1 122 ? 11.430 5.528 19.250 1.00 50.07 332 LYS A O 1
ATOM 790 N N . LEU A 1 123 ? 13.523 4.963 19.843 1.00 49.81 333 LEU A N 1
ATOM 791 C CA . LEU A 1 123 ? 13.256 3.531 19.845 1.00 49.82 333 LEU A CA 1
ATOM 792 C C . LEU A 1 123 ? 12.629 3.073 21.157 1.00 50.41 333 LEU A C 1
ATOM 793 O O . LEU A 1 123 ? 11.948 2.065 21.190 1.00 50.53 333 LEU A O 1
ATOM 798 N N . GLU A 1 124 ? 12.854 3.804 22.244 1.00 51.05 334 GLU A N 1
ATOM 799 C CA . GLU A 1 124 ? 12.307 3.403 23.544 1.00 51.58 334 GLU A CA 1
ATOM 800 C C . GLU A 1 124 ? 11.048 4.173 23.902 1.00 51.34 334 GLU A C 1
ATOM 801 O O . GLU A 1 124 ? 10.135 3.608 24.486 1.00 51.08 334 GLU A O 1
ATOM 807 N N . HIS A 1 125 ? 10.999 5.455 23.548 1.00 51.29 335 HIS A N 1
ATOM 808 C CA . HIS A 1 125 ? 9.911 6.331 23.977 1.00 51.61 335 HIS A CA 1
ATOM 809 C C . HIS A 1 125 ? 8.993 6.794 22.844 1.00 52.03 335 HIS A C 1
ATOM 810 O O . HIS A 1 125 ? 8.091 7.591 23.070 1.00 52.59 335 HIS A O 1
ATOM 817 N N . GLY A 1 126 ? 9.234 6.317 21.628 1.00 52.41 336 GLY A N 1
ATOM 818 C CA . GLY A 1 126 ? 8.340 6.584 20.495 1.00 52.53 336 GLY A CA 1
ATOM 819 C C . GLY A 1 126 ? 8.282 8.016 19.981 1.00 52.71 336 GLY A C 1
ATOM 820 O O . GLY A 1 126 ? 7.290 8.409 19.352 1.00 52.49 336 GLY A O 1
ATOM 821 N N . ILE A 1 127 ? 9.331 8.800 20.229 1.00 52.22 337 ILE A N 1
ATOM 822 C CA . ILE A 1 127 ? 9.420 10.145 19.652 1.00 52.51 337 ILE A CA 1
ATOM 823 C C . ILE A 1 127 ? 10.133 10.014 18.305 1.00 52.86 337 ILE A C 1
ATOM 824 O O . ILE A 1 127 ? 11.356 10.089 18.218 1.00 52.45 337 ILE A O 1
ATOM 829 N N . ASN A 1 128 ? 9.340 9.809 17.259 1.00 53.25 338 ASN A N 1
ATOM 830 C CA . ASN A 1 128 ? 9.856 9.424 15.955 1.00 53.92 338 ASN A CA 1
ATOM 831 C C . ASN A 1 128 ? 10.523 10.556 15.202 1.00 53.91 338 ASN A C 1
ATOM 832 O O . ASN A 1 128 ? 11.533 10.336 14.522 1.00 54.13 338 ASN A O 1
ATOM 837 N N . ARG A 1 129 ? 9.961 11.758 15.317 1.00 53.59 339 ARG A N 1
ATOM 838 C CA . ARG A 1 129 ? 10.455 12.919 14.582 1.00 53.75 339 ARG A CA 1
ATOM 839 C C . ARG A 1 129 ? 11.538 13.648 15.361 1.00 53.57 339 ARG A C 1
ATOM 840 O O . ARG A 1 129 ? 11.532 14.864 15.479 1.00 54.47 339 ARG A O 1
ATOM 848 N N . ILE A 1 130 ? 12.463 12.904 15.936 1.00 53.64 340 ILE A N 1
ATOM 849 C CA . ILE A 1 130 ? 13.621 13.524 16.551 1.00 53.13 340 ILE A CA 1
ATOM 850 C C . ILE A 1 130 ? 14.792 13.236 15.632 1.00 53.28 340 ILE A C 1
ATOM 851 O O . ILE A 1 130 ? 14.920 12.114 15.104 1.00 52.57 340 ILE A O 1
ATOM 856 N N . GLU A 1 131 ? 15.604 14.254 15.367 1.00 52.70 341 GLU A N 1
ATOM 857 C CA . GLU A 1 131 ? 16.869 14.023 14.684 1.00 53.17 341 GLU A CA 1
ATOM 858 C C . GLU A 1 131 ? 17.993 14.863 15.272 1.00 52.36 341 GLU A C 1
ATOM 859 O O . GLU A 1 131 ? 17.760 15.913 15.873 1.00 51.61 341 GLU A O 1
ATOM 865 N N . GLY A 1 132 ? 19.217 14.364 15.118 1.00 51.49 342 GLY A N 1
ATOM 866 C CA . GLY A 1 132 ? 20.392 15.063 15.587 1.00 51.53 342 GLY A CA 1
ATOM 867 C C . GLY A 1 132 ? 20.583 16.362 14.831 1.00 52.10 342 GLY A C 1
ATOM 868 O O . GLY A 1 132 ? 20.322 16.424 13.620 1.00 51.50 342 GLY A O 1
ATOM 869 N N . ALA A 1 133 ? 21.003 17.406 15.547 1.00 51.84 343 ALA A N 1
ATOM 870 C CA . ALA A 1 133 ? 21.441 18.637 14.913 1.00 52.20 343 ALA A CA 1
ATOM 871 C C . ALA A 1 133 ? 22.573 18.299 13.951 1.00 52.96 343 ALA A C 1
ATOM 872 O O . ALA A 1 133 ? 23.533 17.650 14.335 1.00 51.80 343 ALA A O 1
ATOM 874 N N . LYS A 1 134 ? 22.433 18.739 12.703 1.00 53.79 344 LYS A N 1
ATOM 875 C CA . LYS A 1 134 ? 23.452 18.529 11.675 1.00 55.22 344 LYS A CA 1
ATOM 876 C C . LYS A 1 134 ? 24.666 19.429 11.880 1.00 55.73 344 LYS A C 1
ATOM 877 O O . LYS A 1 134 ? 25.796 19.027 11.586 1.00 55.58 344 LYS A O 1
ATOM 883 N N . LYS A 1 135 ? 24.439 20.641 12.379 1.00 56.32 345 LYS A N 1
ATOM 884 C CA . LYS A 1 135 ? 25.529 21.593 12.543 1.00 56.97 345 LYS A CA 1
ATOM 885 C C . LYS A 1 135 ? 26.408 21.209 13.725 1.00 57.56 345 LYS A C 1
ATOM 886 O O . LYS A 1 135 ? 25.956 20.550 14.657 1.00 57.43 345 LYS A O 1
ATOM 892 N N . GLY A 1 136 ? 27.672 21.622 13.657 1.00 58.26 346 GLY A N 1
ATOM 893 C CA . GLY A 1 136 ? 28.693 21.187 14.602 1.00 58.78 346 GLY A CA 1
ATOM 894 C C . GLY A 1 136 ? 29.007 22.230 15.650 1.00 58.91 346 GLY A C 1
ATOM 895 O O . GLY A 1 136 ? 28.317 23.237 15.740 1.00 59.19 346 GLY A O 1
ATOM 896 N N . PRO A 1 137 ? 30.065 21.995 16.448 1.00 59.16 347 PRO A N 1
ATOM 897 C CA . PRO A 1 137 ? 30.442 22.953 17.490 1.00 59.18 347 PRO A CA 1
ATOM 898 C C . PRO A 1 137 ? 30.897 24.313 16.940 1.00 59.15 347 PRO A C 1
ATOM 899 O O . PRO A 1 137 ? 30.711 25.332 17.614 1.00 60.36 347 PRO A O 1
ATOM 903 N N . ASP A 1 138 ? 31.443 24.342 15.722 1.00 58.47 348 ASP A N 1
ATOM 904 C CA . ASP A 1 138 ? 31.856 25.603 15.086 1.00 58.21 348 ASP A CA 1
ATOM 905 C C . ASP A 1 138 ? 30.710 26.479 14.540 1.00 57.61 348 ASP A C 1
ATOM 906 O O . ASP A 1 138 ? 30.961 27.543 13.982 1.00 57.95 348 ASP A O 1
ATOM 911 N N . SER A 1 139 ? 29.466 26.044 14.699 1.00 57.20 349 SER A N 1
ATOM 912 C CA . SER A 1 139 ? 28.301 26.836 14.258 1.00 56.68 349 SER A CA 1
ATOM 913 C C . SER A 1 139 ? 27.712 27.723 15.344 1.00 55.82 349 SER A C 1
ATOM 914 O O . SER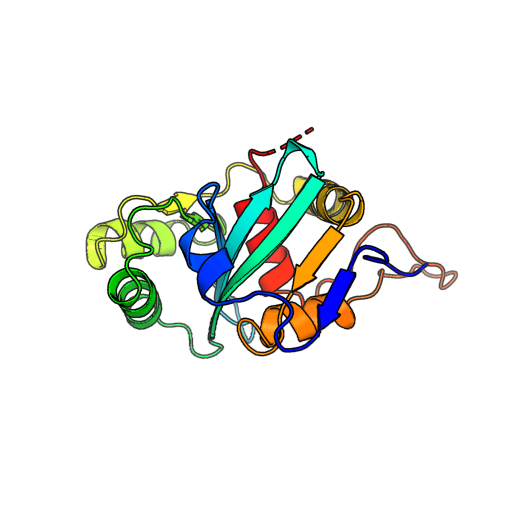 A 1 139 ? 26.765 28.466 15.079 1.00 55.60 349 SER A O 1
ATOM 917 N N . VAL A 1 140 ? 28.246 27.644 16.562 1.00 54.94 350 VAL A N 1
ATOM 918 C CA . VAL A 1 140 ? 27.621 28.313 17.705 1.00 54.27 350 VAL A CA 1
ATOM 919 C C . VAL A 1 140 ? 27.492 29.825 17.514 1.00 53.94 350 VAL A C 1
ATOM 920 O O . VAL A 1 140 ? 26.389 30.378 17.613 1.00 52.79 350 VAL A O 1
ATOM 924 N N . GLU A 1 141 ? 28.611 30.489 17.246 1.00 53.36 351 GLU A N 1
ATOM 925 C CA . GLU A 1 141 ? 28.617 31.948 17.148 1.00 53.39 351 GLU A CA 1
ATOM 926 C C . GLU A 1 141 ? 27.677 32.419 16.028 1.00 52.72 351 GLU A C 1
ATOM 927 O O . GLU A 1 141 ? 26.869 33.322 16.245 1.00 51.79 351 GLU A O 1
ATOM 933 N N . HIS A 1 142 ? 27.781 31.785 14.853 1.00 52.18 352 HIS A N 1
ATOM 934 C CA . HIS A 1 142 ? 26.875 32.007 13.708 1.00 52.06 352 HIS A CA 1
ATOM 935 C C . HIS A 1 142 ? 25.413 31.923 14.127 1.00 51.36 352 HIS A C 1
ATOM 936 O O . HIS A 1 142 ? 24.620 32.805 13.807 1.00 50.12 352 HIS A O 1
ATOM 943 N N . GLY A 1 143 ? 25.062 30.850 14.836 1.00 50.95 353 GLY A N 1
ATOM 944 C CA . GLY A 1 143 ? 23.665 30.607 15.228 1.00 50.74 353 GLY A CA 1
ATOM 945 C C . GLY A 1 143 ? 23.107 31.631 16.194 1.00 50.49 353 GLY A C 1
ATOM 946 O O . GLY A 1 143 ? 21.914 31.967 16.138 1.00 50.15 353 GLY A O 1
ATOM 947 N N . GLU A 1 144 ? 23.959 32.100 17.105 1.00 50.21 354 GLU A N 1
ATOM 948 C CA . GLU A 1 144 ? 23.584 33.142 18.058 1.00 50.32 354 GLU A CA 1
ATOM 949 C C . GLU A 1 144 ? 23.413 34.478 17.365 1.00 49.86 354 GLU A C 1
ATOM 950 O O . GLU A 1 144 ? 22.496 35.241 17.700 1.00 49.58 354 GLU A O 1
ATOM 956 N N . ARG A 1 145 ? 24.307 34.770 16.422 1.00 48.41 355 ARG A N 1
ATOM 957 C CA . ARG A 1 145 ? 24.213 35.974 15.609 1.00 48.48 355 ARG A CA 1
ATOM 958 C C . ARG A 1 145 ? 22.928 35.974 14.801 1.00 47.52 355 ARG A C 1
ATOM 959 O O . ARG A 1 145 ? 22.265 37.001 14.693 1.00 47.75 355 ARG A O 1
ATOM 967 N N . TRP A 1 146 ? 22.561 34.827 14.242 1.00 46.80 356 TRP A N 1
ATOM 968 C CA . TRP A 1 146 ? 21.321 34.743 13.479 1.00 46.67 356 TRP A CA 1
ATOM 969 C C . TRP A 1 146 ? 20.127 35.115 14.348 1.00 46.48 356 TRP A C 1
ATOM 970 O O . TRP A 1 146 ? 19.264 35.924 13.954 1.00 44.18 356 TRP A O 1
ATOM 981 N N . LEU A 1 147 ? 20.082 34.552 15.551 1.00 46.45 357 LEU A N 1
ATOM 982 C CA . LEU A 1 147 ? 19.018 34.901 16.488 1.00 47.00 357 LEU A CA 1
ATOM 983 C C . LEU A 1 147 ? 19.010 36.407 16.834 1.00 47.24 357 LEU A C 1
ATOM 984 O O . LEU A 1 147 ? 17.943 37.040 16.892 1.00 47.78 357 LEU A O 1
ATOM 989 N N . ASP A 1 148 ? 20.191 36.981 17.050 1.00 47.50 358 ASP A N 1
ATOM 990 C CA . ASP A 1 148 ? 20.318 38.396 17.389 1.00 47.62 358 ASP A CA 1
ATOM 991 C C . ASP A 1 148 ? 19.910 39.329 16.244 1.00 48.04 358 ASP A C 1
ATOM 992 O O . ASP A 1 148 ? 19.512 40.472 16.481 1.00 47.62 358 ASP A O 1
ATOM 997 N N . GLU A 1 149 ? 19.998 38.839 15.012 1.00 48.12 359 GLU A N 1
ATOM 998 C CA . GLU A 1 149 ? 19.645 39.649 13.857 1.00 48.69 359 GLU A CA 1
ATOM 999 C C . GLU A 1 149 ? 18.164 39.595 13.480 1.00 47.85 359 GLU A C 1
ATOM 1000 O O . GLU A 1 149 ? 17.744 40.262 12.543 1.00 47.48 359 GLU A O 1
ATOM 1006 N N . LEU A 1 150 ? 17.368 38.835 14.224 1.00 46.87 360 LEU A N 1
ATOM 1007 C CA . LEU A 1 150 ? 15.930 38.803 13.971 1.00 46.17 360 LEU A CA 1
ATOM 1008 C C . LEU A 1 150 ? 15.306 40.157 14.309 1.00 46.20 360 LEU A C 1
ATOM 1009 O O . LEU A 1 150 ? 15.856 40.931 15.082 1.00 45.97 360 LEU A O 1
ATOM 1014 N N . ASP A 1 151 ? 14.161 40.444 13.706 1.00 46.23 361 ASP A N 1
ATOM 1015 C CA . ASP A 1 151 ? 13.450 41.706 13.982 1.00 45.97 361 ASP A CA 1
ATOM 1016 C C . ASP A 1 151 ? 12.887 41.701 15.390 1.00 45.36 361 ASP A C 1
ATOM 1017 O O . ASP A 1 151 ? 12.957 42.712 16.080 1.00 45.90 361 ASP A O 1
ATOM 1022 N N . ALA A 1 152 ? 12.353 40.560 15.823 1.00 44.67 362 ALA A N 1
ATOM 1023 C CA . ALA A 1 152 ? 11.856 40.426 17.183 1.00 44.06 362 ALA A CA 1
ATOM 1024 C C . ALA A 1 152 ? 11.920 38.981 17.670 1.00 43.72 362 ALA A C 1
ATOM 1025 O O . ALA A 1 152 ? 11.595 38.054 16.916 1.00 43.95 362 ALA A O 1
ATOM 1027 N N . ILE A 1 153 ? 12.338 38.808 18.923 1.00 42.41 363 ILE A N 1
ATOM 1028 C CA . ILE A 1 153 ? 12.191 37.535 19.640 1.00 42.83 363 ILE A CA 1
ATOM 1029 C C . ILE A 1 153 ? 11.159 37.764 20.728 1.00 42.29 363 ILE A C 1
ATOM 1030 O O . ILE A 1 153 ? 11.415 38.518 21.670 1.00 42.33 363 ILE A O 1
ATOM 1035 N N . VAL A 1 154 ? 10.008 37.104 20.592 1.00 42.61 364 VAL A N 1
ATOM 1036 C CA . VAL A 1 154 ? 8.808 37.416 21.364 1.00 42.50 364 VAL A CA 1
ATOM 1037 C C . VAL A 1 154 ? 8.591 36.315 22.370 1.00 42.90 364 VAL A C 1
ATOM 1038 O O . VAL A 1 154 ? 8.413 35.142 22.002 1.00 44.06 364 VAL A O 1
ATOM 1042 N N . ILE A 1 155 ? 8.608 36.695 23.640 1.00 42.83 365 ILE A N 1
ATOM 1043 C CA . ILE A 1 155 ? 8.578 35.753 24.741 1.00 43.76 365 ILE A CA 1
ATOM 1044 C C . ILE A 1 155 ? 7.592 36.216 25.797 1.00 43.81 365 ILE A C 1
ATOM 1045 O O . ILE A 1 155 ? 7.657 37.353 26.288 1.00 44.28 365 ILE A O 1
ATOM 1050 N N . ASP A 1 156 ? 6.709 35.306 26.174 1.00 44.34 366 ASP A N 1
ATOM 1051 C CA . ASP A 1 156 ? 5.743 35.532 27.228 1.00 44.42 366 ASP A CA 1
ATOM 1052 C C . ASP A 1 156 ? 6.209 34.750 28.462 1.00 44.78 366 ASP A C 1
ATOM 1053 O O . ASP A 1 156 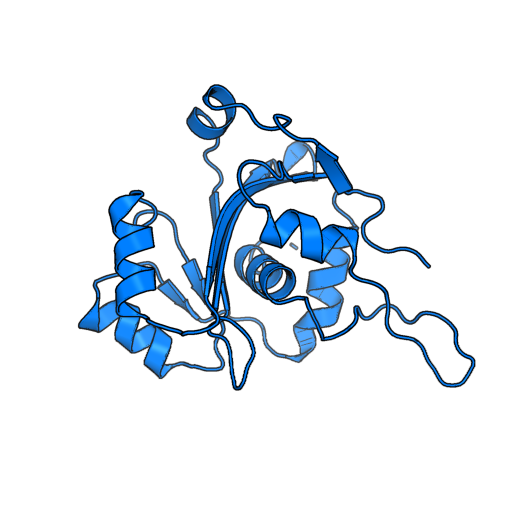? 6.169 33.497 28.461 1.00 45.48 366 ASP A O 1
ATOM 1058 N N . PRO A 1 157 ? 6.655 35.460 29.513 1.00 45.16 367 PRO A N 1
ATOM 1059 C CA . PRO A 1 157 ? 7.120 34.758 30.696 1.00 45.21 367 PRO A CA 1
ATOM 1060 C C . PRO A 1 157 ? 6.062 33.890 31.371 1.00 45.29 367 PRO A C 1
ATOM 1061 O O . PRO A 1 157 ? 6.393 33.042 32.166 1.00 44.85 367 PRO A O 1
ATOM 1065 N N . LEU A 1 158 ? 4.783 34.128 31.101 1.00 46.42 368 LEU A N 1
ATOM 1066 C CA . LEU A 1 158 ? 3.740 33.260 31.641 1.00 45.74 368 LEU A CA 1
ATOM 1067 C C . LEU A 1 158 ? 3.775 31.856 31.036 1.00 46.05 368 LEU A C 1
ATOM 1068 O O . LEU A 1 158 ? 3.366 30.891 31.686 1.00 45.72 368 LEU A O 1
ATOM 1073 N N . ARG A 1 159 ? 4.268 31.747 29.800 1.00 45.26 369 ARG A N 1
ATOM 1074 C CA . ARG A 1 159 ? 4.352 30.480 29.084 1.00 45.41 369 ARG A CA 1
ATOM 1075 C C . ARG A 1 159 ? 5.720 29.872 29.187 1.00 44.94 369 ARG A C 1
ATOM 1076 O O . ARG A 1 159 ? 5.838 28.654 29.378 1.00 45.51 369 ARG A O 1
ATOM 1084 N N . THR A 1 160 ? 6.758 30.696 29.012 1.00 44.40 370 THR A N 1
ATOM 1085 C CA . THR A 1 160 ? 8.135 30.164 28.937 1.00 44.90 370 THR A CA 1
ATOM 1086 C C . THR A 1 160 ? 9.072 30.954 29.833 1.00 44.20 370 THR A C 1
ATOM 1087 O O . THR A 1 160 ? 9.864 31.767 29.339 1.00 44.44 370 THR A O 1
ATOM 1091 N N . PRO A 1 161 ? 8.963 30.750 31.156 1.00 44.43 371 PRO A N 1
ATOM 1092 C CA . PRO A 1 161 ? 9.733 31.596 32.105 1.00 43.49 371 PRO A CA 1
ATOM 1093 C C . PRO A 1 161 ? 11.241 31.411 32.026 1.00 43.37 371 PRO A C 1
ATOM 1094 O O . PRO A 1 161 ? 11.984 32.367 32.264 1.00 41.20 371 PRO A O 1
ATOM 1098 N N . ASN A 1 162 ? 11.685 30.196 31.695 1.00 43.29 372 ASN A N 1
ATOM 1099 C CA . ASN A 1 162 ? 13.110 29.936 31.575 1.00 43.64 372 ASN A CA 1
ATOM 1100 C C . ASN A 1 162 ? 13.732 30.612 30.353 1.00 42.90 372 ASN A C 1
ATOM 1101 O O . ASN A 1 162 ? 14.775 31.271 30.463 1.00 43.05 372 ASN A O 1
ATOM 1106 N N . ILE A 1 163 ? 13.102 30.456 29.203 1.00 42.64 373 ILE A N 1
ATOM 1107 C CA . ILE A 1 163 ? 13.497 31.181 27.987 1.00 43.38 373 ILE A CA 1
ATOM 1108 C C . ILE A 1 163 ? 13.551 32.697 28.255 1.00 43.24 373 ILE A C 1
ATOM 1109 O O . ILE A 1 163 ? 14.545 33.358 27.938 1.00 43.04 373 ILE A O 1
ATOM 1114 N N . ALA A 1 164 ? 12.500 33.231 28.874 1.00 43.12 374 ALA A N 1
ATOM 1115 C CA . ALA A 1 164 ? 12.457 34.654 29.235 1.00 42.77 374 ALA A CA 1
ATOM 1116 C C . ALA A 1 164 ? 13.659 35.081 30.092 1.00 43.23 374 ALA A C 1
ATOM 1117 O O . ALA A 1 164 ? 14.328 36.041 29.766 1.00 44.40 374 ALA A O 1
ATOM 1119 N N . ARG A 1 165 ? 13.952 34.335 31.158 1.00 43.18 375 ARG A N 1
ATOM 1120 C CA . ARG A 1 165 ? 15.041 34.654 32.056 1.00 43.32 375 ARG A CA 1
ATOM 1121 C C . ARG A 1 165 ? 16.398 34.562 31.352 1.00 43.04 375 ARG A C 1
ATOM 1122 O O . ARG A 1 165 ? 17.215 35.469 31.448 1.00 42.60 375 ARG A O 1
ATOM 1130 N N . GLU A 1 166 ? 16.614 33.494 30.604 1.00 43.50 376 GLU A N 1
ATOM 1131 C CA . GLU A 1 166 ? 17.931 33.287 30.024 1.00 44.58 376 GLU A CA 1
ATOM 1132 C C . GLU A 1 166 ? 18.213 34.325 28.953 1.00 44.60 376 GLU A C 1
ATOM 1133 O O . GLU A 1 166 ? 19.308 34.896 28.922 1.00 45.10 376 GLU A O 1
ATOM 1139 N N . PHE A 1 167 ? 17.232 34.585 28.088 1.00 45.44 377 PHE A N 1
ATOM 1140 C CA . PHE A 1 167 ? 17.438 35.545 27.011 1.00 45.18 377 PHE A CA 1
ATOM 1141 C C . PHE A 1 167 ? 17.586 36.968 27.536 1.00 45.77 377 PHE A C 1
ATOM 1142 O O . PHE A 1 167 ? 18.436 37.720 27.040 1.00 45.69 377 PHE A O 1
ATOM 1150 N N . GLU A 1 168 ? 16.783 37.347 28.534 1.00 45.97 378 GLU A N 1
ATOM 1151 C CA . GLU A 1 168 ? 16.935 38.657 29.151 1.00 46.21 378 GLU A CA 1
ATOM 1152 C C . GLU A 1 168 ? 18.305 38.883 29.814 1.00 46.46 378 GLU A C 1
ATOM 1153 O O . GLU A 1 168 ? 18.871 39.978 29.727 1.00 45.45 378 GLU A O 1
ATOM 1159 N N . ASN A 1 169 ? 18.847 37.846 30.450 1.00 46.03 379 ASN A N 1
ATOM 1160 C CA . ASN A 1 169 ? 20.034 38.034 31.265 1.00 46.73 379 ASN A CA 1
ATOM 1161 C C . ASN A 1 169 ? 21.368 37.678 30.590 1.00 46.63 379 ASN A C 1
ATOM 1162 O O . ASN A 1 169 ? 22.419 38.055 31.107 1.00 46.34 379 ASN A O 1
ATOM 1167 N N . ILE A 1 170 ? 21.343 36.972 29.450 1.00 47.27 380 ILE A N 1
ATOM 1168 C CA . ILE A 1 170 ? 22.610 36.589 28.759 1.00 47.24 380 ILE A CA 1
ATOM 1169 C C . ILE A 1 170 ? 23.413 37.814 28.278 1.00 47.64 380 ILE A C 1
ATOM 1170 O O . ILE A 1 170 ? 22.854 38.810 27.822 1.00 46.68 380 ILE A O 1
ATOM 1175 N N . ASP A 1 171 ? 24.730 37.741 28.437 1.00 49.08 381 ASP A N 1
ATOM 1176 C CA . ASP A 1 171 ? 25.640 38.810 28.072 1.00 50.13 381 ASP A CA 1
ATOM 1177 C C . ASP A 1 171 ? 26.704 38.239 27.117 1.00 50.99 381 ASP A C 1
ATOM 1178 O O . ASP A 1 171 ? 26.846 37.013 26.975 1.00 50.91 381 ASP A O 1
ATOM 1183 N N . TYR A 1 172 ? 27.436 39.133 26.464 1.00 51.78 382 TYR A N 1
ATOM 1184 C CA . TYR A 1 172 ? 28.593 38.747 25.665 1.00 52.96 382 TYR A CA 1
ATOM 1185 C C . TYR A 1 172 ? 29.738 38.360 26.586 1.00 53.84 382 TYR A C 1
ATOM 1186 O O . TYR A 1 172 ? 29.882 38.920 27.674 1.00 53.85 382 TYR A O 1
ATOM 1195 N N . GLN A 1 173 ? 30.563 37.419 26.139 1.00 55.33 383 GLN A N 1
ATOM 1196 C CA . GLN A 1 173 ? 31.825 37.157 26.809 1.00 56.67 383 GLN A CA 1
ATOM 1197 C C . GLN A 1 173 ? 32.706 38.381 26.633 1.00 57.87 383 GLN A C 1
ATOM 1198 O O . GLN A 1 173 ? 32.359 39.306 25.892 1.00 58.04 383 GLN A O 1
ATOM 1204 N N . THR A 1 174 ? 33.841 38.391 27.319 1.00 59.57 384 THR A N 1
ATOM 1205 C CA . THR A 1 174 ? 34.786 39.500 27.209 1.00 60.74 384 THR A CA 1
ATOM 1206 C C . THR A 1 174 ? 36.231 39.001 27.206 1.00 61.53 384 THR A C 1
ATOM 1207 O O . THR A 1 174 ? 36.521 37.871 27.606 1.00 61.73 384 THR A O 1
ATOM 1211 N N . ASP A 1 175 ? 37.117 39.877 26.749 1.00 62.50 385 ASP A N 1
ATOM 1212 C CA . ASP A 1 175 ? 38.529 39.572 26.527 1.00 63.24 385 ASP A CA 1
ATOM 1213 C C . ASP A 1 175 ? 39.380 40.130 27.670 1.00 63.76 385 ASP A C 1
ATOM 1214 O O . ASP A 1 175 ? 38.843 40.718 28.615 1.00 64.13 385 ASP A O 1
ATOM 1219 N N . LYS A 1 176 ? 40.701 39.968 27.569 1.00 64.27 386 LYS A N 1
ATOM 1220 C CA . LYS A 1 176 ? 41.640 40.571 28.521 1.00 64.55 386 LYS A CA 1
ATOM 1221 C C . LYS A 1 176 ? 41.310 42.056 28.713 1.00 64.89 386 LYS A C 1
ATOM 1222 O O . LYS A 1 176 ? 40.987 42.494 29.825 1.00 65.00 386 LYS A O 1
ATOM 1228 N N . ASN A 1 177 ? 41.347 42.812 27.613 1.00 65.07 387 ASN A N 1
ATOM 1229 C CA . ASN A 1 177 ? 41.021 44.245 27.626 1.00 64.99 387 ASN A CA 1
ATOM 1230 C C . ASN A 1 177 ? 39.609 44.536 28.153 1.00 64.92 387 ASN A C 1
ATOM 1231 O O . ASN A 1 177 ? 39.218 45.696 28.260 1.00 65.28 387 ASN A O 1
ATOM 1236 N N . GLY A 1 178 ? 38.842 43.488 28.460 1.00 64.72 388 GLY A N 1
ATOM 1237 C CA . GLY A 1 178 ? 37.553 43.626 29.139 1.00 64.63 388 GLY A CA 1
ATOM 1238 C C . GLY A 1 178 ? 36.410 44.050 28.232 1.00 64.47 388 GLY A C 1
ATOM 1239 O O . GLY A 1 178 ? 35.335 44.407 28.714 1.00 64.48 388 GLY A O 1
ATOM 1240 N N . ASP A 1 179 ? 36.645 44.010 26.920 1.00 64.31 389 ASP A N 1
ATOM 1241 C CA . ASP A 1 179 ? 35.659 44.426 25.924 1.00 64.03 389 ASP A CA 1
ATOM 1242 C C . ASP A 1 179 ? 34.847 43.233 25.433 1.00 63.57 389 ASP A C 1
ATOM 1243 O O . ASP A 1 179 ? 35.351 42.103 25.416 1.00 63.59 389 ASP A O 1
ATOM 1248 N N . PRO A 1 180 ? 33.596 43.484 25.010 1.00 63.00 390 PRO A N 1
ATOM 1249 C CA . PRO A 1 180 ? 32.730 42.408 24.561 1.00 62.61 390 PRO A CA 1
ATOM 1250 C C . PRO A 1 180 ? 33.155 41.803 23.230 1.00 62.17 390 PRO A C 1
ATOM 1251 O O . PRO A 1 180 ? 33.435 42.534 22.279 1.00 62.05 390 PRO A O 1
ATOM 1255 N N . ILE A 1 181 ? 33.190 40.476 23.179 1.00 61.61 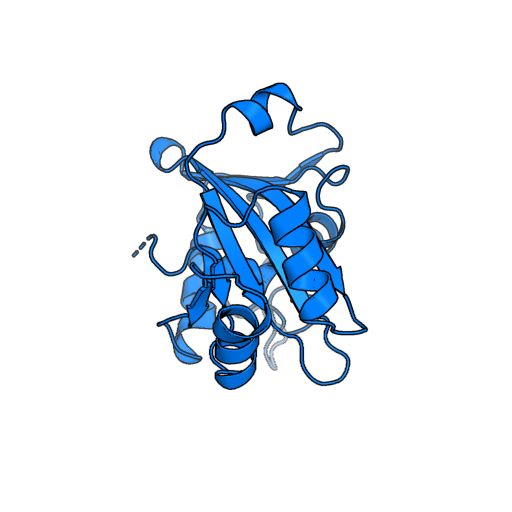391 ILE A N 1
ATOM 1256 C CA . ILE A 1 181 ? 33.385 39.746 21.937 1.00 61.47 391 ILE A CA 1
ATOM 1257 C C . ILE A 1 181 ? 32.035 39.172 21.468 1.00 61.36 391 ILE A C 1
ATOM 1258 O O . ILE A 1 181 ? 31.111 39.006 22.281 1.00 61.35 391 ILE A O 1
ATOM 1263 N N . PRO A 1 182 ? 31.910 38.845 20.163 1.00 61.17 392 PRO A N 1
ATOM 1264 C CA . PRO A 1 182 ? 30.607 38.431 19.622 1.00 60.79 392 PRO A CA 1
ATOM 1265 C C . PRO A 1 182 ? 30.267 36.955 19.900 1.00 60.42 392 PRO A C 1
ATOM 1266 O O . PRO A 1 182 ? 29.701 36.255 19.047 1.00 60.45 392 PRO A O 1
ATOM 1270 N N . ARG A 1 183 ? 30.605 36.506 21.106 1.00 59.43 393 ARG A N 1
ATOM 1271 C CA . ARG A 1 183 ? 30.284 35.190 21.583 1.00 58.64 393 ARG A CA 1
ATOM 1272 C C . ARG A 1 183 ? 29.491 35.403 22.876 1.00 57.41 393 ARG A C 1
ATOM 1273 O O . ARG A 1 183 ? 29.928 36.165 23.745 1.00 56.71 393 ARG A O 1
ATOM 1281 N N . LEU A 1 184 ? 28.329 34.760 23.002 1.00 55.97 394 LEU A N 1
ATOM 1282 C CA . LEU A 1 184 ? 27.588 34.812 24.264 1.00 54.96 394 LEU A CA 1
ATOM 1283 C C . LEU A 1 184 ? 28.283 33.963 25.314 1.00 54.80 394 LEU A C 1
ATOM 1284 O O . LEU A 1 184 ? 28.967 32.982 24.993 1.00 54.02 394 LEU A O 1
ATOM 1289 N N . GLU A 1 185 ? 28.092 34.342 26.575 1.00 54.75 395 GLU A N 1
ATOM 1290 C CA . GLU A 1 185 ? 28.512 33.510 27.697 1.00 54.59 395 GLU A CA 1
ATOM 1291 C C . GLU A 1 185 ? 27.970 32.106 27.506 1.00 54.33 395 GLU A C 1
ATOM 1292 O O . GLU A 1 185 ? 26.846 31.925 27.011 1.00 53.63 395 GLU A O 1
ATOM 1298 N N . ASP A 1 186 ? 28.785 31.128 27.904 1.00 53.57 396 ASP A N 1
ATOM 1299 C CA . ASP A 1 186 ? 28.441 29.715 27.814 1.00 53.94 396 ASP A CA 1
ATOM 1300 C C . ASP A 1 186 ? 27.977 29.216 29.182 1.00 53.09 396 ASP A C 1
ATOM 1301 O O . ASP A 1 186 ? 28.568 28.318 29.787 1.00 53.36 396 ASP A O 1
ATOM 1306 N N . LYS A 1 187 ? 26.911 29.818 29.672 1.00 51.94 397 LYS A N 1
ATOM 1307 C CA . LYS A 1 187 ? 26.462 29.603 31.033 1.00 51.36 397 LYS A CA 1
ATOM 1308 C C . LYS A 1 187 ? 25.044 30.154 31.117 1.00 49.87 397 LYS A C 1
ATOM 1309 O O . LYS A 1 187 ? 24.762 31.190 30.522 1.00 47.29 397 LYS A O 1
ATOM 1315 N N . ASP A 1 188 ? 24.151 29.453 31.821 1.00 49.05 398 ASP A N 1
ATOM 1316 C CA . ASP A 1 188 ? 22.751 29.945 31.992 1.00 48.34 398 ASP A CA 1
ATOM 1317 C C . ASP A 1 188 ? 22.140 30.209 30.594 1.00 46.97 398 ASP A C 1
ATOM 1318 O O . ASP A 1 188 ? 21.456 31.200 30.375 1.00 47.47 398 ASP A O 1
ATOM 1323 N N . ASN A 1 189 ? 22.390 29.292 29.657 1.00 46.46 399 ASN A N 1
ATOM 1324 C CA . ASN A 1 189 ? 22.099 29.503 28.234 1.00 46.53 399 ASN A CA 1
ATOM 1325 C C . ASN A 1 189 ? 21.521 28.260 27.597 1.00 46.55 399 ASN A C 1
ATOM 1326 O O . ASN A 1 189 ? 21.586 28.072 26.386 1.00 46.39 399 ASN A O 1
ATOM 1331 N N . HIS A 1 190 ? 20.917 27.409 28.415 1.00 46.54 400 HIS A N 1
ATOM 1332 C CA . HIS A 1 190 ? 20.491 26.090 27.952 1.00 46.50 400 HIS A CA 1
ATOM 1333 C C . HIS A 1 190 ? 19.327 26.156 26.958 1.00 45.86 400 HIS A C 1
ATOM 1334 O O . HIS A 1 190 ? 19.293 25.392 25.966 1.00 44.58 400 HIS A O 1
ATOM 1341 N N . THR A 1 191 ? 18.388 27.084 27.184 1.00 44.66 401 THR A N 1
ATOM 1342 C CA . THR A 1 191 ? 17.296 27.281 26.242 1.00 44.26 401 THR A CA 1
ATOM 1343 C C . THR A 1 191 ? 17.752 28.026 24.981 1.00 44.34 401 THR A C 1
ATOM 1344 O O . THR A 1 191 ? 17.126 27.901 23.930 1.00 43.48 401 THR A O 1
ATOM 1348 N N . ILE A 1 192 ? 18.819 28.804 25.089 1.00 44.50 402 ILE A N 1
ATOM 1349 C CA . ILE A 1 192 ? 19.379 29.501 23.921 1.00 44.90 402 ILE A CA 1
ATOM 1350 C C . ILE A 1 192 ? 20.041 28.475 22.997 1.00 45.18 402 ILE A C 1
ATOM 1351 O O . ILE A 1 192 ? 19.842 28.496 21.782 1.00 46.10 402 ILE A O 1
ATOM 1356 N N . ASP A 1 193 ? 20.820 27.567 23.577 1.00 44.62 403 ASP A N 1
ATOM 1357 C CA . ASP A 1 193 ? 21.361 26.428 22.815 1.00 45.39 403 ASP A CA 1
ATOM 1358 C C . ASP A 1 193 ? 20.261 25.632 22.136 1.00 44.72 403 ASP A C 1
ATOM 1359 O O . ASP A 1 193 ? 20.353 25.365 20.949 1.00 45.23 403 ASP A O 1
ATOM 1364 N N . ALA A 1 194 ? 19.217 25.274 22.874 1.00 44.44 404 ALA A N 1
ATOM 1365 C CA . ALA A 1 194 ? 18.098 24.513 22.302 1.00 44.69 404 ALA A CA 1
ATOM 1366 C C . ALA A 1 194 ? 17.430 25.250 21.154 1.00 45.39 404 ALA A C 1
ATOM 1367 O O . ALA A 1 194 ? 17.042 24.632 20.162 1.00 45.17 404 ALA A O 1
ATOM 1369 N N . THR A 1 195 ? 17.272 26.570 21.313 1.00 45.68 405 THR A N 1
ATOM 1370 C CA . THR A 1 195 ? 16.751 27.418 20.252 1.00 45.97 405 THR A CA 1
ATOM 1371 C C . THR A 1 195 ? 17.637 27.451 18.995 1.00 46.12 405 THR A C 1
ATOM 1372 O O . THR A 1 195 ? 17.135 27.314 17.894 1.00 46.85 405 THR A O 1
ATOM 1376 N N . ARG A 1 196 ? 18.942 27.631 19.148 1.00 47.04 406 ARG A N 1
ATOM 1377 C CA . ARG A 1 196 ? 19.858 27.465 18.009 1.00 48.08 406 ARG A CA 1
ATOM 1378 C C . ARG A 1 196 ? 19.634 26.175 17.223 1.00 47.36 406 ARG A C 1
ATOM 1379 O O . ARG A 1 196 ? 19.544 26.213 15.991 1.00 47.01 406 ARG A O 1
ATOM 1387 N N . TYR A 1 197 ? 19.592 25.035 17.923 1.00 46.93 407 TYR A N 1
ATOM 1388 C CA . TYR A 1 197 ? 19.362 23.756 17.245 1.00 46.33 407 TYR A CA 1
ATOM 1389 C C . TYR A 1 197 ? 18.042 23.819 16.483 1.00 46.27 407 TYR A C 1
ATOM 1390 O O . TYR A 1 197 ? 17.987 23.446 15.332 1.00 46.00 407 TYR A O 1
ATOM 1399 N N . ALA A 1 198 ? 16.992 24.316 17.135 1.00 46.19 408 ALA A N 1
ATOM 1400 C CA . ALA A 1 198 ? 15.653 24.327 16.548 1.00 46.43 408 ALA A CA 1
ATOM 1401 C C . ALA A 1 198 ? 15.613 25.071 15.213 1.00 47.19 408 ALA A C 1
ATOM 1402 O O . ALA A 1 198 ? 14.864 24.685 14.315 1.00 47.99 408 ALA A O 1
ATOM 1404 N N . PHE A 1 199 ? 16.405 26.139 15.105 1.00 47.50 409 PHE A N 1
ATOM 1405 C CA . PHE A 1 199 ? 16.461 26.983 13.903 1.00 47.99 409 PHE A CA 1
ATOM 1406 C C . PHE A 1 199 ? 17.671 26.769 12.993 1.00 48.28 409 PHE A C 1
ATOM 1407 O O . PHE A 1 199 ? 17.892 27.567 12.078 1.00 48.07 409 PHE A O 1
ATOM 1415 N N . GLU A 1 200 ? 18.444 25.705 13.209 1.00 48.95 410 GLU A N 1
ATOM 1416 C CA . GLU A 1 200 ? 19.668 25.522 12.415 1.00 49.35 410 GLU A CA 1
ATOM 1417 C C . GLU A 1 200 ? 19.409 25.434 10.904 1.00 49.73 410 GLU A C 1
ATOM 1418 O O . GLU A 1 200 ? 20.235 25.880 10.118 1.00 49.79 410 GLU A O 1
ATOM 1424 N N . ARG A 1 201 ? 18.270 24.868 10.501 1.00 50.59 411 ARG A N 1
ATOM 1425 C CA . ARG A 1 201 ? 17.963 24.694 9.064 1.00 51.24 411 ARG A CA 1
ATOM 1426 C C . ARG A 1 201 ? 17.408 25.962 8.415 1.00 52.17 411 ARG A C 1
ATOM 1427 O O . ARG A 1 201 ? 17.187 25.984 7.206 1.00 51.85 411 ARG A O 1
ATOM 1435 N N . ASP A 1 202 ? 17.158 27.007 9.201 1.00 52.92 412 ASP A N 1
ATOM 1436 C CA . ASP A 1 202 ? 16.552 28.221 8.665 1.00 54.28 412 ASP A CA 1
ATOM 1437 C C . ASP A 1 202 ? 17.568 29.327 8.418 1.00 55.29 412 ASP A C 1
ATOM 1438 O O . ASP A 1 202 ? 17.199 30.414 8.008 1.00 55.15 412 ASP A O 1
ATOM 1451 N N . LYS A 1 204 ? 21.415 31.272 7.220 1.00 59.54 414 LYS A N 1
ATOM 1452 C CA . LYS A 1 204 ? 22.020 31.779 5.962 1.00 60.15 414 LYS A CA 1
ATOM 1453 C C . LYS A 1 204 ? 21.144 32.882 5.362 1.00 60.33 414 LYS A C 1
ATOM 1454 O O . LYS A 1 204 ? 20.367 32.644 4.437 1.00 60.68 414 LYS A O 1
#

B-factor: mean 50.55, std 5.95, range [36.96, 72.5]

GO terms:
  GO:0098009 viral terminase, large subunit (C, IDA)
  GO:0004518 nuclease activity (F, IDA)
  GO:0019073 viral DNA genome packaging (P, IDA)

Organism: Bacillus phage SPP1 (NCBI:txid10724)

Secondary structure (DSSP, 8-state):
--S-TTEEE-TT-S-HHHHHH---EEEEEE--BTTBPEEEEEEEEETTTTEEEEEEEEEESS--HHHHHHHHHHTT-TTS-EEE-TT-HHHHHIIIIIT--TTEEE--S-GGGHHHHHHHHHTSSEEEE-TTT-HHHHHHHHH--EEE-TT-PEEEEE-SSS-HHHHHHHHHTTT--

Sequence (177 aa):
VVPFENLQIEEGIITDAEVARFDNIRQGLDFGYGPDPLAFVRWHYDKRKNRIYAIDELVDHKVSLKRTADFVRKNKYESARIIADSSEPRSIDALKLEHGINRIEGAKKGPDSVEHGERWLDELDAIVIDPLRTPNIAREFENIDYQTDKNGDPIPRLEDKDNHTIDATRYAFERDK

Radius of gyration: 15.7 Å; Cα contacts (8 Å, |Δi|>4): 341; chains: 1; bounding box: 47×42×31 Å

InterPro domains:
  IPR006437 Bacteriophage terminase, large subunit [TIGR01547] (28-412)
  IPR027417 P-loop containing nucleoside triphosphate hydrolase [G3DSA:3.40.50.300] (11-235)
  IPR035412 Phage terminase large subunit, N-terminal [PF04466] (28-231)
  IPR035413 Phage terminase large subunit, C-terminal [PF17288] (266-410)
  IPR044269 Terminase, large subunit SPP1-like [MF_04145] (2-421)
  IPR052380 Viral DNA packaging terminase large subunit [PTHR39184] (1-413)

Solvent-accessible surface area: 10014 Å² total